Protein AF-A0A4R6BIL9-F1 (afdb_monomer_lite)

Organism: NCBI:txid198482

Sequence (150 aa):
MKINEFIELVKILDNKLTVMNESKIKVKYNGVTVMYIGPNQHQFNNDFSNFQSLGP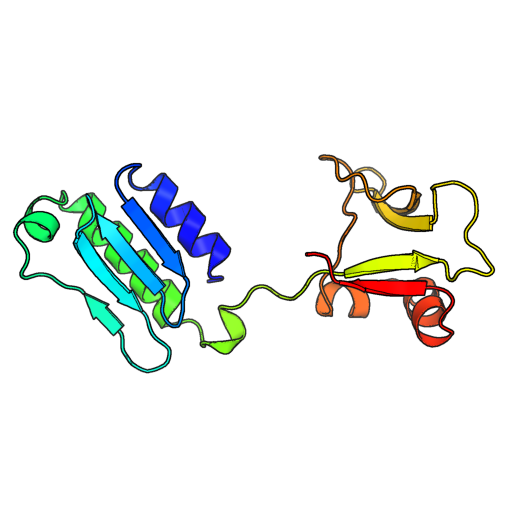ILKENLFNLGRDLAATPPLERIDEKKYSLKLCEVFGGNNKEYINLDLINNRYMFNNKSQTHSFITSFTKSEIDMMPDEIRTMISYKILIPELVR

pLDDT: mean 87.87, std 7.96, range [63.06, 96.88]

Structure (mmCIF, N/CA/C/O backbone):
data_AF-A0A4R6BIL9-F1
#
_entry.id   AF-A0A4R6BIL9-F1
#
loop_
_atom_site.group_PDB
_atom_site.id
_atom_site.type_symbol
_atom_site.label_atom_id
_atom_site.label_alt_id
_atom_site.label_comp_id
_atom_site.label_asym_id
_atom_site.label_entity_id
_atom_site.label_seq_id
_atom_site.pdbx_PDB_ins_code
_atom_site.Cartn_x
_atom_site.Cartn_y
_atom_site.Cartn_z
_atom_site.occupancy
_atom_site.B_iso_or_equiv
_atom_site.auth_seq_id
_atom_site.auth_comp_id
_atom_site.auth_asym_id
_atom_site.auth_atom_id
_atom_site.pdbx_PDB_model_num
ATOM 1 N N . MET A 1 1 ? -10.720 -3.124 0.425 1.00 91.19 1 MET A N 1
ATOM 2 C CA . MET A 1 1 ? -10.040 -2.077 1.212 1.00 91.19 1 MET A CA 1
ATOM 3 C C . MET A 1 1 ? -8.617 -2.513 1.517 1.00 91.19 1 MET A C 1
ATOM 5 O O . MET A 1 1 ? -8.413 -3.644 1.960 1.00 91.19 1 MET A O 1
ATOM 9 N N . LYS A 1 2 ? -7.637 -1.644 1.256 1.00 91.19 2 LYS A N 1
ATOM 10 C CA . LYS A 1 2 ? -6.225 -1.899 1.598 1.00 91.19 2 LYS A CA 1
ATOM 11 C C . LYS A 1 2 ? -5.950 -1.586 3.071 1.00 91.19 2 LYS A C 1
ATOM 13 O O . LYS A 1 2 ? -6.659 -0.793 3.683 1.00 91.19 2 LYS A O 1
ATOM 18 N N . ILE A 1 3 ? -4.913 -2.190 3.657 1.00 91.56 3 ILE A N 1
ATOM 19 C CA . ILE A 1 3 ? -4.550 -1.931 5.062 1.00 91.56 3 ILE A CA 1
ATOM 20 C C . ILE A 1 3 ? -4.148 -0.469 5.262 1.00 91.56 3 ILE A C 1
ATOM 22 O O . ILE A 1 3 ? -4.592 0.142 6.231 1.00 91.56 3 ILE A O 1
ATOM 26 N N . ASN A 1 4 ? -3.356 0.110 4.357 1.00 90.00 4 ASN A N 1
ATOM 27 C CA . ASN A 1 4 ? -2.956 1.512 4.478 1.00 90.00 4 ASN A CA 1
ATOM 28 C C . ASN A 1 4 ? -4.155 2.465 4.373 1.00 90.00 4 ASN A C 1
ATOM 30 O O . ASN A 1 4 ? -4.275 3.381 5.181 1.00 90.00 4 ASN A O 1
ATOM 34 N N . GLU A 1 5 ? -5.081 2.201 3.447 1.00 92.56 5 GLU A N 1
ATOM 35 C CA . GLU A 1 5 ? -6.350 2.935 3.330 1.00 92.56 5 GLU A CA 1
ATOM 36 C C . GLU A 1 5 ? -7.147 2.875 4.642 1.00 92.56 5 GLU A C 1
ATOM 38 O O . GLU A 1 5 ? -7.559 3.902 5.178 1.00 92.56 5 GLU A O 1
ATOM 43 N N . PHE A 1 6 ? -7.294 1.678 5.212 1.00 94.75 6 PHE A N 1
ATOM 44 C CA . PHE A 1 6 ? -7.962 1.483 6.493 1.00 94.75 6 PHE A CA 1
ATOM 45 C C . PHE A 1 6 ? -7.287 2.259 7.640 1.00 94.75 6 PHE A C 1
ATOM 47 O O . PHE A 1 6 ? -7.975 2.881 8.449 1.00 94.75 6 PHE A O 1
ATOM 54 N N . ILE A 1 7 ? -5.950 2.245 7.718 1.00 93.38 7 ILE A N 1
ATOM 55 C CA . ILE A 1 7 ? -5.186 2.970 8.746 1.00 93.38 7 ILE A CA 1
ATOM 56 C C . ILE A 1 7 ? -5.471 4.473 8.676 1.00 93.38 7 ILE A C 1
ATOM 58 O O . ILE A 1 7 ? -5.719 5.091 9.712 1.00 93.38 7 ILE A O 1
ATOM 62 N N . GLU A 1 8 ? -5.450 5.055 7.477 1.00 93.12 8 GLU A N 1
ATOM 63 C CA . GLU A 1 8 ? -5.708 6.484 7.291 1.00 93.12 8 GLU A CA 1
ATOM 64 C C . GLU A 1 8 ? -7.158 6.849 7.630 1.00 93.12 8 GLU A C 1
ATOM 66 O 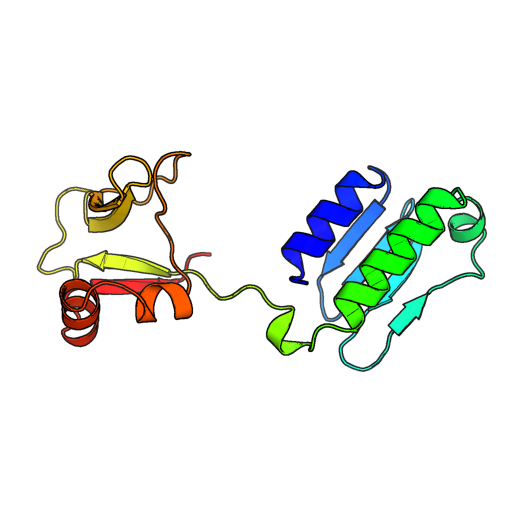O . GLU A 1 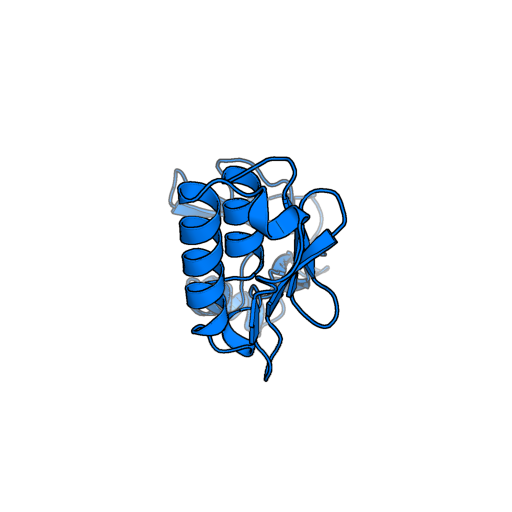8 ? -7.391 7.807 8.367 1.00 93.12 8 GLU A O 1
ATOM 71 N N . LEU A 1 9 ? -8.133 6.039 7.206 1.00 95.62 9 LEU A N 1
ATOM 72 C CA . LEU A 1 9 ? -9.541 6.257 7.551 1.00 95.62 9 LEU A CA 1
ATOM 73 C C . LEU A 1 9 ? -9.786 6.185 9.066 1.00 95.62 9 LEU A C 1
ATOM 75 O O . LEU A 1 9 ? -10.496 7.028 9.609 1.00 95.62 9 LEU A O 1
ATOM 79 N N . VAL A 1 10 ? -9.158 5.241 9.778 1.00 94.44 10 VAL A N 1
ATOM 80 C CA . VAL A 1 10 ? -9.275 5.147 11.245 1.00 94.44 10 VAL A CA 1
ATOM 81 C C . VAL A 1 10 ? -8.672 6.366 11.949 1.00 94.44 10 VAL A C 1
ATOM 83 O O . VAL A 1 10 ? -9.265 6.850 12.911 1.00 94.44 10 VAL A O 1
ATOM 86 N N . LYS A 1 11 ? -7.535 6.893 11.475 1.00 92.62 11 LYS A N 1
ATOM 87 C CA . LYS A 1 11 ? -6.929 8.117 12.035 1.00 92.62 11 LYS A CA 1
ATOM 88 C C . LYS A 1 11 ? -7.816 9.348 11.840 1.00 92.62 11 LYS A C 1
ATOM 90 O O . LYS A 1 11 ? -7.845 10.212 12.711 1.00 92.62 11 LYS A O 1
ATOM 95 N N . ILE A 1 12 ? -8.524 9.429 10.710 1.00 94.31 12 ILE A N 1
ATOM 96 C CA . ILE A 1 12 ? -9.466 10.520 10.417 1.00 94.31 12 ILE A CA 1
ATOM 97 C C . ILE A 1 12 ? -10.675 10.473 11.359 1.00 94.31 12 ILE A C 1
ATOM 99 O O . ILE A 1 12 ? -11.191 11.526 11.728 1.00 94.31 12 ILE A O 1
ATOM 103 N N . LEU A 1 13 ? -11.119 9.278 11.769 1.00 93.25 13 LEU A N 1
ATOM 104 C CA . LEU A 1 13 ? -12.258 9.142 12.679 1.00 93.25 13 LEU A CA 1
ATOM 105 C C . LEU A 1 13 ? -11.998 9.759 14.059 1.00 93.25 13 LEU A C 1
ATOM 107 O O . LEU A 1 13 ? -12.877 10.439 14.583 1.00 93.25 13 LEU A O 1
ATOM 111 N N . ASP A 1 14 ? -10.833 9.496 14.660 1.00 91.25 14 ASP A N 1
ATOM 112 C CA . ASP A 1 14 ? -10.446 10.048 15.964 1.00 91.25 14 ASP A CA 1
ATOM 113 C C . ASP A 1 14 ? -8.926 9.904 16.182 1.00 91.25 14 ASP A C 1
ATOM 115 O O . ASP A 1 14 ? -8.352 8.835 15.968 1.00 91.25 14 ASP A O 1
ATOM 119 N N . ASN A 1 15 ? -8.263 10.958 16.667 1.00 88.25 15 ASN A N 1
ATOM 120 C CA . ASN A 1 15 ? -6.811 10.965 16.885 1.00 88.25 15 ASN A CA 1
ATOM 121 C C . ASN A 1 15 ? -6.339 10.069 18.048 1.00 88.25 15 ASN A C 1
ATOM 123 O O . ASN A 1 15 ? -5.144 9.792 18.165 1.00 88.25 15 ASN A O 1
ATOM 127 N N . LYS A 1 16 ? -7.251 9.608 18.910 1.00 89.62 16 LYS A N 1
ATOM 128 C CA . LYS A 1 16 ? -6.980 8.644 19.987 1.00 89.62 16 LYS A CA 1
ATOM 129 C C . LYS A 1 16 ? -7.018 7.200 19.500 1.00 89.62 16 LYS A C 1
ATOM 131 O O . LYS A 1 16 ? -6.646 6.294 20.257 1.00 89.62 16 LYS A O 1
ATOM 136 N N . LEU A 1 17 ? -7.498 6.966 18.276 1.00 91.69 17 LEU A N 1
ATOM 137 C CA . LEU A 1 17 ? -7.449 5.656 17.649 1.00 91.69 17 LEU A CA 1
ATOM 138 C C . LEU A 1 17 ? -6.065 5.419 17.054 1.00 91.69 17 LEU A C 1
ATOM 140 O O . LEU A 1 17 ? -5.497 6.246 16.348 1.00 91.69 17 LEU A O 1
ATOM 144 N N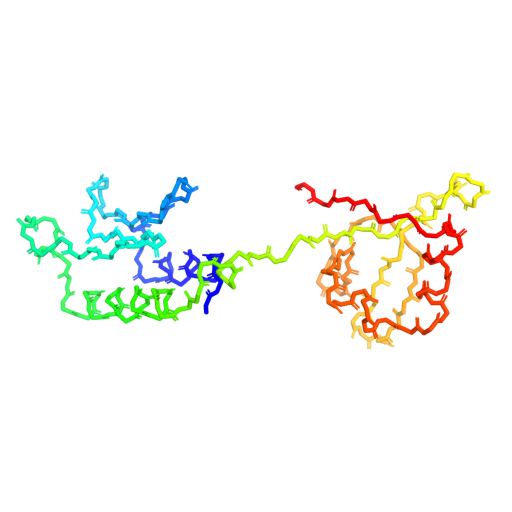 . THR A 1 18 ? -5.523 4.240 17.328 1.00 93.25 18 THR A N 1
ATOM 145 C CA . THR A 1 18 ? -4.252 3.790 16.759 1.00 93.25 18 THR A CA 1
ATOM 146 C C . THR A 1 18 ? -4.429 2.413 16.149 1.00 93.25 18 THR A C 1
ATOM 148 O O . THR A 1 18 ? -5.140 1.566 16.694 1.00 93.25 18 THR A O 1
ATOM 151 N N . VAL A 1 19 ? -3.783 2.186 15.006 1.00 93.50 19 VAL A N 1
ATOM 152 C CA . VAL A 1 19 ? -3.820 0.903 14.302 1.00 93.50 19 VAL A CA 1
ATOM 153 C C . VAL A 1 19 ? -2.454 0.244 14.395 1.00 93.50 19 VAL A C 1
ATOM 155 O O . VAL A 1 19 ? -1.439 0.856 14.073 1.00 93.50 19 VAL A O 1
ATOM 158 N N . MET A 1 20 ? -2.429 -1.013 14.830 1.00 91.44 20 MET A N 1
ATOM 159 C CA . MET A 1 20 ? -1.236 -1.854 14.801 1.00 91.44 20 MET A CA 1
ATOM 160 C C . MET A 1 20 ? -1.405 -2.923 13.729 1.00 91.44 20 MET A C 1
ATOM 162 O O . MET A 1 20 ? -2.409 -3.638 13.723 1.00 91.44 20 MET A O 1
ATOM 166 N N . ASN A 1 21 ? -0.410 -3.035 12.853 1.00 86.62 21 ASN A N 1
ATOM 167 C CA . ASN A 1 21 ? -0.355 -4.021 11.782 1.00 86.62 21 ASN A CA 1
ATOM 168 C C . ASN A 1 21 ? 0.848 -4.947 12.002 1.00 86.62 21 ASN A C 1
ATOM 170 O O . ASN A 1 21 ? 1.952 -4.665 11.546 1.00 86.62 21 ASN A O 1
ATOM 174 N N . GLU A 1 22 ? 0.634 -6.012 12.772 1.00 80.50 22 GLU A N 1
ATOM 175 C CA . GLU A 1 22 ? 1.633 -7.060 13.016 1.00 80.50 22 GLU A CA 1
ATOM 176 C C . GLU A 1 22 ? 1.199 -8.338 12.274 1.00 80.50 22 GLU A C 1
ATOM 178 O O . GLU A 1 22 ? 1.012 -8.338 11.064 1.00 80.50 22 GLU A O 1
ATOM 183 N N . SER A 1 23 ? 0.952 -9.435 12.994 1.00 78.56 23 SER A N 1
ATOM 184 C CA . SER A 1 23 ? 0.322 -10.638 12.440 1.00 78.56 23 SER A CA 1
ATOM 185 C C . SER A 1 23 ? -1.169 -10.453 12.137 1.00 78.56 23 SER A C 1
ATOM 187 O O . SER A 1 23 ? -1.759 -11.252 11.408 1.00 78.56 23 SER A O 1
ATOM 189 N N . LYS A 1 24 ? -1.801 -9.436 12.739 1.00 83.56 24 LYS A N 1
ATOM 190 C CA . LYS A 1 24 ? -3.226 -9.103 12.622 1.00 83.56 24 LYS A CA 1
ATOM 191 C C . LYS A 1 24 ? -3.418 -7.601 12.832 1.00 83.56 24 LYS A C 1
ATOM 193 O O . LYS A 1 24 ? -2.617 -6.973 13.529 1.00 83.56 24 LYS A O 1
ATOM 198 N N . ILE A 1 25 ? -4.500 -7.056 12.284 1.00 90.62 25 ILE A N 1
ATOM 199 C CA . ILE A 1 25 ? -4.868 -5.651 12.456 1.00 90.62 25 ILE A CA 1
ATOM 200 C C . ILE A 1 25 ? -5.571 -5.484 13.799 1.00 90.62 25 ILE A C 1
ATOM 202 O O . ILE A 1 25 ? -6.573 -6.147 14.078 1.00 90.62 25 ILE A O 1
ATOM 206 N N . LYS A 1 26 ? -5.043 -4.594 14.637 1.00 92.75 26 LYS A N 1
ATOM 207 C CA . LYS A 1 26 ? -5.635 -4.222 15.926 1.00 92.75 26 LYS A CA 1
ATOM 208 C C . LYS A 1 26 ? -5.924 -2.734 15.912 1.00 92.75 26 LYS A C 1
ATOM 210 O O . LYS A 1 26 ? -5.019 -1.954 15.624 1.00 92.75 26 LYS A O 1
ATOM 215 N N . VAL A 1 27 ? -7.138 -2.343 16.282 1.00 92.31 27 VAL A N 1
ATOM 216 C CA . VAL A 1 27 ? -7.445 -0.939 16.571 1.00 92.31 27 VAL A CA 1
ATOM 217 C C . VAL A 1 27 ? -7.526 -0.758 18.071 1.00 92.31 27 VAL A C 1
ATOM 219 O O . VAL A 1 27 ? -8.218 -1.511 18.761 1.00 92.31 27 VAL A O 1
ATOM 222 N N . LYS A 1 28 ? -6.801 0.239 18.570 1.00 91.44 28 LYS A N 1
ATOM 223 C CA . LYS A 1 28 ? -6.776 0.617 19.975 1.00 91.44 28 LYS A CA 1
ATOM 224 C C . LYS A 1 28 ? -7.350 2.008 20.163 1.00 91.44 28 LYS A C 1
ATOM 226 O O . LYS A 1 28 ? -7.002 2.908 19.410 1.00 91.44 28 LYS A O 1
ATOM 231 N N . TYR A 1 29 ? -8.146 2.184 21.208 1.00 88.69 29 TYR A N 1
ATOM 232 C CA . TYR A 1 29 ? -8.605 3.478 21.700 1.00 88.69 29 TYR A CA 1
ATOM 233 C C . TYR A 1 29 ? -7.998 3.709 23.086 1.00 88.69 29 TYR A C 1
ATOM 235 O O . TYR A 1 29 ? -8.161 2.867 23.973 1.00 88.69 29 TYR A O 1
ATOM 243 N N . ASN A 1 30 ? -7.242 4.799 23.265 1.00 85.44 30 ASN A N 1
ATOM 244 C CA . ASN A 1 30 ? -6.500 5.084 24.507 1.00 85.44 30 ASN A CA 1
ATOM 245 C C . ASN A 1 30 ? -5.676 3.877 25.013 1.00 85.44 30 ASN A C 1
ATOM 247 O O . ASN A 1 30 ? -5.687 3.538 26.194 1.00 85.44 30 ASN A O 1
ATOM 251 N N . GLY A 1 31 ? -5.003 3.173 24.097 1.00 84.19 31 GLY A N 1
ATOM 252 C CA . GLY A 1 31 ? -4.153 2.018 24.412 1.00 84.19 31 GLY A CA 1
ATOM 253 C C . GLY A 1 31 ? -4.876 0.674 24.579 1.00 84.19 31 GLY A C 1
ATOM 254 O O . GLY A 1 31 ? -4.210 -0.363 24.581 1.00 84.19 31 GLY A O 1
ATOM 255 N N . VAL A 1 32 ? -6.212 0.652 24.636 1.00 86.38 32 VAL A N 1
ATOM 256 C CA . VAL A 1 32 ? -7.009 -0.580 24.783 1.00 86.38 32 VAL A CA 1
ATOM 257 C C . VAL A 1 32 ? -7.548 -1.048 23.440 1.00 86.38 32 VAL A C 1
ATOM 259 O O . VAL A 1 32 ? -8.092 -0.257 22.678 1.00 86.38 32 VAL A O 1
ATOM 262 N N . THR A 1 33 ? -7.418 -2.344 23.150 1.00 88.44 33 THR A N 1
ATOM 263 C CA . THR A 1 33 ? -7.889 -2.932 21.887 1.00 88.44 33 THR A CA 1
ATOM 264 C C . THR A 1 33 ? -9.414 -2.975 21.844 1.00 88.44 33 THR A C 1
ATOM 266 O O . THR A 1 33 ? -10.041 -3.635 22.670 1.00 88.44 33 THR A O 1
ATOM 269 N N . VAL A 1 34 ? -9.989 -2.303 20.850 1.00 89.25 34 VAL A N 1
ATOM 270 C CA . VAL A 1 34 ? -11.438 -2.204 20.614 1.00 89.25 34 VAL A CA 1
ATOM 271 C C . VAL A 1 34 ? -11.898 -3.034 19.415 1.00 89.25 34 VAL A C 1
ATOM 273 O O . VAL A 1 34 ? -13.051 -3.452 19.353 1.00 89.25 34 VAL A O 1
ATOM 276 N N . MET A 1 35 ? -10.990 -3.331 18.484 1.00 90.19 35 MET A N 1
ATOM 277 C CA . MET A 1 35 ? -11.270 -4.168 17.321 1.00 90.19 35 MET A CA 1
ATOM 278 C C . MET A 1 35 ? -10.049 -4.994 16.923 1.00 90.19 35 MET A C 1
ATOM 280 O O . MET A 1 35 ? -8.901 -4.564 17.065 1.00 90.19 35 MET A O 1
ATOM 284 N N . TYR A 1 36 ? -10.331 -6.170 16.371 1.00 90.25 36 TYR A N 1
ATOM 285 C CA . TYR A 1 36 ? -9.368 -7.135 15.888 1.00 90.25 36 TYR A CA 1
ATOM 286 C C . TYR A 1 36 ? -9.798 -7.723 14.542 1.00 90.25 36 TYR A C 1
ATOM 288 O O . TYR A 1 36 ? -10.902 -8.250 14.408 1.00 90.25 36 TYR A O 1
ATOM 296 N N . ILE A 1 37 ? -8.914 -7.678 13.547 1.00 88.69 37 ILE A N 1
ATOM 297 C CA . ILE A 1 37 ? -9.149 -8.239 12.214 1.00 88.69 37 ILE A CA 1
ATOM 298 C C . ILE A 1 37 ? -7.926 -9.071 11.831 1.00 88.69 37 ILE A C 1
ATOM 300 O O . ILE A 1 37 ? -6.851 -8.556 11.528 1.00 88.69 37 ILE A O 1
ATOM 304 N N . GLY A 1 38 ? -8.094 -10.386 11.871 1.00 82.56 38 GLY A N 1
ATOM 305 C CA . GLY A 1 38 ? -7.122 -11.365 11.409 1.00 82.56 38 GLY A CA 1
ATOM 306 C C . GLY A 1 38 ? -7.505 -11.987 10.062 1.00 82.56 38 GLY A C 1
ATOM 307 O O . GLY A 1 38 ? -8.507 -11.611 9.452 1.00 82.56 38 GLY A O 1
ATOM 308 N N . PRO A 1 39 ? -6.715 -12.963 9.586 1.00 74.81 39 PRO A N 1
ATOM 309 C CA . PRO A 1 39 ? -7.044 -13.717 8.380 1.00 74.81 39 PRO A CA 1
ATOM 310 C C . PRO A 1 39 ? -8.304 -14.576 8.555 1.00 74.81 39 PRO A C 1
ATOM 312 O O . PRO A 1 39 ? -9.135 -14.610 7.659 1.00 74.81 39 PRO A O 1
ATOM 315 N N . ASN A 1 40 ? -8.461 -15.205 9.727 1.00 76.75 40 ASN A N 1
ATOM 316 C CA . ASN A 1 40 ? -9.530 -16.179 10.005 1.00 76.75 40 ASN A CA 1
ATOM 317 C C . ASN A 1 40 ? -10.392 -15.809 11.225 1.00 76.75 40 ASN A C 1
ATOM 319 O O . ASN A 1 40 ? -11.206 -16.607 11.677 1.00 76.75 40 ASN A O 1
ATOM 323 N N . GLN A 1 41 ? -10.151 -14.650 11.839 1.00 77.12 41 GLN A N 1
ATOM 324 C CA . GLN A 1 41 ? -10.819 -14.237 13.073 1.00 77.12 41 GLN A CA 1
ATOM 325 C C . GLN A 1 41 ? -11.060 -12.736 13.046 1.00 77.12 41 GLN A C 1
ATOM 327 O O . GLN A 1 41 ? -10.115 -11.963 12.890 1.00 77.12 41 GLN A O 1
ATOM 332 N N . HIS A 1 42 ? -12.308 -12.337 13.263 1.00 80.44 42 HIS A N 1
ATOM 333 C CA . HIS A 1 42 ? -12.725 -10.945 13.370 1.00 80.44 42 HIS A CA 1
ATOM 334 C C . HIS A 1 42 ? -13.457 -10.783 14.694 1.00 80.44 42 HIS A C 1
ATOM 336 O O . HIS A 1 42 ? -14.367 -11.554 14.990 1.00 80.44 42 HIS A O 1
ATOM 342 N N . GLN A 1 43 ? -13.023 -9.838 15.519 1.00 79.44 43 GLN A N 1
ATOM 343 C CA . GLN A 1 43 ? -13.619 -9.601 16.828 1.00 79.44 43 GLN A CA 1
ATOM 344 C C . GLN A 1 43 ? -13.780 -8.104 17.053 1.00 79.44 43 GLN A C 1
ATOM 346 O O . GLN A 1 43 ? -12.842 -7.327 16.876 1.00 79.44 43 GLN A O 1
ATOM 351 N N . PHE A 1 44 ? -14.974 -7.720 17.486 1.00 77.06 44 PHE A N 1
ATOM 352 C CA . PHE A 1 44 ? -15.239 -6.422 18.085 1.00 77.06 44 PHE A CA 1
ATOM 353 C C . PHE A 1 44 ? -15.383 -6.627 19.582 1.00 77.06 44 PHE A C 1
ATOM 355 O O . PHE A 1 44 ? -16.200 -7.435 20.017 1.00 77.06 44 PHE A O 1
ATOM 362 N N . ASN A 1 45 ? -14.573 -5.921 20.364 1.00 68.81 45 ASN A N 1
ATOM 363 C CA . ASN A 1 45 ? -14.681 -5.987 21.810 1.00 68.81 45 ASN A CA 1
ATOM 364 C C . ASN A 1 45 ? -15.693 -4.937 22.270 1.00 68.81 45 ASN A C 1
ATOM 366 O O . ASN A 1 45 ? -15.357 -3.761 22.381 1.00 68.81 45 ASN A O 1
ATOM 370 N N . ASN A 1 46 ? -16.931 -5.368 22.507 1.00 67.62 46 ASN A N 1
ATOM 371 C CA . ASN A 1 46 ? -18.019 -4.516 22.983 1.00 67.62 46 ASN A CA 1
ATOM 372 C C . ASN A 1 46 ? -18.122 -4.437 24.519 1.00 67.62 46 ASN A C 1
ATOM 374 O O . ASN A 1 46 ? -18.917 -3.646 25.030 1.00 67.62 46 ASN A O 1
ATOM 378 N N . ASP A 1 47 ? -17.311 -5.218 25.235 1.00 63.47 47 ASP A N 1
ATOM 379 C CA . ASP A 1 47 ? -17.428 -5.464 26.679 1.00 63.47 47 ASP A CA 1
ATOM 380 C C . ASP A 1 47 ? -16.398 -4.684 27.520 1.00 63.47 47 ASP A C 1
ATOM 382 O O . ASP A 1 47 ? -16.209 -4.913 28.710 1.00 63.47 47 ASP A O 1
ATOM 386 N N . PHE A 1 48 ? -15.698 -3.722 26.914 1.00 65.12 48 PHE A N 1
ATOM 387 C CA . PHE A 1 48 ? -14.776 -2.850 27.641 1.00 65.12 48 PHE A CA 1
ATOM 388 C C . PHE A 1 48 ? -15.392 -1.476 27.898 1.00 65.12 48 PHE A C 1
ATOM 390 O O . PHE A 1 48 ? -15.945 -0.849 26.994 1.00 65.12 48 PHE A O 1
ATOM 397 N N . SER A 1 49 ? -15.202 -0.948 29.109 1.00 70.00 49 SER A N 1
ATOM 398 C CA . SER A 1 49 ? -15.572 0.427 29.491 1.00 70.00 49 SER A CA 1
ATOM 399 C C . SER A 1 49 ? -15.059 1.482 28.496 1.00 70.00 49 SER A C 1
ATOM 401 O O . SER A 1 49 ? -15.745 2.461 28.205 1.00 70.00 49 SER A O 1
ATOM 403 N N . ASN A 1 50 ? -13.893 1.236 27.892 1.00 67.50 50 ASN A N 1
ATOM 404 C CA . ASN A 1 50 ? -13.303 2.084 26.854 1.00 67.50 50 ASN A CA 1
ATOM 405 C C . ASN A 1 50 ? -13.965 1.948 25.475 1.00 67.50 50 ASN A C 1
ATOM 407 O O . ASN A 1 50 ? -13.927 2.894 24.697 1.00 67.50 50 ASN A O 1
ATOM 411 N N . PHE A 1 51 ? -14.570 0.802 25.151 1.00 72.69 51 PHE A N 1
ATOM 412 C CA . PHE A 1 51 ? -15.427 0.703 23.970 1.00 72.69 51 PHE A CA 1
ATOM 413 C C . PHE A 1 51 ? -16.749 1.414 24.231 1.00 72.69 51 PHE A C 1
ATOM 415 O O . PHE A 1 51 ? -17.228 2.152 23.378 1.00 72.69 51 PHE A O 1
ATOM 422 N N . GLN A 1 52 ? -17.322 1.254 25.428 1.00 74.94 52 GLN A N 1
ATOM 423 C CA . GLN A 1 52 ? -18.561 1.933 25.799 1.00 74.94 52 GLN A CA 1
ATOM 424 C C . GLN A 1 52 ? -18.437 3.458 25.740 1.00 74.94 52 GLN A C 1
ATOM 426 O O . GLN A 1 52 ? -19.393 4.106 25.318 1.00 74.94 52 GLN A O 1
ATOM 431 N N . SER A 1 53 ? -17.259 4.007 26.054 1.00 75.50 53 SER A N 1
ATOM 432 C CA . SER A 1 53 ? -16.975 5.443 25.960 1.00 75.50 53 SER A CA 1
ATOM 433 C C . SER A 1 53 ? -16.805 5.980 24.535 1.00 75.50 53 SER A C 1
ATOM 435 O O . SER A 1 53 ? -16.795 7.198 24.357 1.00 75.50 53 SER A O 1
ATOM 437 N N . LEU A 1 54 ? -16.722 5.122 23.510 1.00 80.25 54 LEU A N 1
ATOM 438 C CA . LEU A 1 54 ? -16.842 5.574 22.125 1.00 80.25 54 LEU A CA 1
ATOM 439 C C . LEU A 1 54 ? -18.275 6.081 21.895 1.00 80.25 54 LEU A C 1
ATOM 441 O O . LEU A 1 54 ? -19.253 5.384 22.187 1.00 80.25 54 LEU A O 1
ATOM 445 N N . GLY A 1 55 ? -18.410 7.291 21.350 1.00 84.75 55 GLY A N 1
ATOM 446 C CA . GLY A 1 55 ? -19.713 7.812 20.935 1.00 84.75 55 GLY A CA 1
ATOM 447 C C . GLY A 1 55 ? -20.377 6.892 19.896 1.00 84.75 55 GLY A C 1
ATOM 448 O O . GLY A 1 55 ? -19.671 6.205 19.154 1.00 84.75 55 GLY A O 1
ATOM 449 N N . PRO A 1 56 ? -21.719 6.863 19.806 1.00 87.19 56 PRO A N 1
ATOM 450 C CA . PRO A 1 56 ? -22.442 5.941 18.923 1.00 87.19 56 PRO A CA 1
ATOM 451 C C . PRO A 1 56 ? -22.021 6.066 17.451 1.00 87.19 56 PRO A C 1
ATOM 453 O O . PRO A 1 56 ? -21.778 5.055 16.802 1.00 87.19 56 PRO A O 1
ATOM 456 N N . ILE A 1 57 ? -21.819 7.296 16.966 1.00 90.06 57 ILE A N 1
ATOM 457 C CA . ILE A 1 57 ? -21.353 7.572 15.597 1.00 90.06 57 ILE A CA 1
ATOM 458 C C . ILE A 1 57 ? -19.956 6.980 15.358 1.00 90.06 57 ILE A C 1
ATOM 460 O O . ILE A 1 57 ? -19.700 6.352 14.335 1.00 90.06 57 ILE A O 1
ATOM 464 N N . LEU A 1 58 ? -19.045 7.142 16.322 1.00 90.62 58 LEU A N 1
ATOM 465 C CA . LEU A 1 58 ? -17.683 6.623 16.211 1.00 90.62 58 LEU A CA 1
ATOM 466 C C . LEU A 1 58 ? -17.664 5.088 16.224 1.00 90.62 58 LEU A C 1
ATOM 468 O O . LEU A 1 58 ? -16.921 4.484 15.453 1.00 90.62 58 LEU A O 1
ATOM 472 N N . LYS A 1 59 ? -18.508 4.456 17.054 1.00 89.44 59 LYS A N 1
ATOM 473 C CA . LYS A 1 59 ? -18.685 2.994 17.076 1.00 89.44 59 LYS A CA 1
ATOM 474 C C . LYS A 1 59 ? -19.157 2.474 15.724 1.00 89.44 59 LYS A C 1
ATOM 476 O O . LYS A 1 59 ? -18.569 1.528 15.210 1.00 89.44 59 LYS A O 1
ATOM 481 N N . GLU A 1 60 ? -20.194 3.088 15.161 1.00 91.50 60 GLU A N 1
ATOM 482 C CA . GLU A 1 60 ? -20.768 2.683 13.878 1.00 91.50 60 GLU A CA 1
ATOM 483 C C . GLU A 1 60 ? -19.764 2.847 12.732 1.00 91.50 60 GLU A C 1
ATOM 485 O O . GLU A 1 60 ? -19.538 1.909 11.967 1.00 91.50 60 GLU A O 1
ATOM 490 N N . ASN A 1 61 ? -19.085 3.993 12.656 1.00 94.12 61 ASN A N 1
ATOM 491 C CA . ASN A 1 61 ? -18.076 4.236 11.629 1.00 94.12 61 ASN A CA 1
ATOM 492 C C . ASN A 1 61 ? -16.902 3.257 11.734 1.00 94.12 61 ASN A C 1
ATOM 494 O O . ASN A 1 61 ? -16.485 2.681 10.729 1.00 94.12 61 ASN A O 1
ATOM 498 N N . LEU A 1 62 ? -16.396 3.014 12.949 1.00 92.75 62 LEU A N 1
ATOM 499 C CA . LEU A 1 62 ? -15.324 2.044 13.168 1.00 92.75 62 LEU A CA 1
ATOM 500 C C . LEU A 1 62 ? -15.774 0.619 12.815 1.00 92.75 62 LEU A C 1
ATOM 502 O O . LEU A 1 62 ? -15.001 -0.139 12.227 1.00 92.75 62 LEU A O 1
ATOM 506 N N . PHE A 1 63 ? -17.021 0.266 13.142 1.00 91.31 63 PHE A N 1
ATOM 507 C CA . PHE A 1 63 ? -17.628 -1.009 12.768 1.00 91.31 63 PHE A CA 1
ATOM 508 C C . PHE A 1 63 ? -17.687 -1.200 11.256 1.00 91.31 63 PHE A C 1
ATOM 510 O O . PHE A 1 63 ? -17.235 -2.230 10.755 1.00 91.31 63 PHE A O 1
ATOM 517 N N . ASN A 1 64 ? -18.174 -0.197 10.529 1.00 94.06 64 ASN A N 1
ATOM 518 C CA . ASN A 1 64 ? -18.276 -0.245 9.075 1.00 94.06 64 ASN A CA 1
ATOM 519 C C . ASN A 1 64 ? -16.898 -0.368 8.411 1.00 94.06 64 ASN A C 1
ATOM 521 O O . ASN A 1 64 ? -16.705 -1.276 7.606 1.00 94.06 64 ASN A O 1
ATOM 525 N N . LEU A 1 65 ? -15.908 0.435 8.821 1.00 95.19 65 LEU A N 1
ATOM 526 C CA . LEU A 1 65 ? -14.534 0.293 8.320 1.00 95.19 65 LEU A CA 1
ATOM 527 C C . LEU A 1 65 ? -13.968 -1.105 8.594 1.00 95.19 65 LEU A C 1
ATOM 529 O O . LEU A 1 65 ? -13.330 -1.715 7.734 1.00 95.19 65 LEU A O 1
ATOM 533 N N . GLY A 1 66 ? -14.205 -1.624 9.800 1.00 93.06 66 GLY A N 1
ATOM 534 C CA . GLY A 1 66 ? -13.744 -2.950 10.181 1.00 93.06 66 GLY A CA 1
ATOM 535 C C . GLY A 1 66 ? -14.374 -4.061 9.348 1.00 93.06 66 GLY A C 1
ATOM 536 O O . GLY A 1 66 ? -13.681 -4.977 8.902 1.00 93.06 66 GLY A O 1
ATOM 537 N N . ARG A 1 67 ? -15.682 -3.959 9.102 1.00 92.31 67 ARG A N 1
ATOM 538 C CA . ARG A 1 67 ? -16.434 -4.861 8.228 1.00 92.31 67 ARG A CA 1
ATOM 539 C C . ARG A 1 67 ? -15.890 -4.828 6.803 1.00 92.31 67 ARG A C 1
ATOM 541 O O . ARG A 1 67 ? -15.658 -5.889 6.233 1.00 92.31 67 ARG A O 1
ATOM 548 N N . ASP A 1 68 ? -15.653 -3.645 6.248 1.00 94.19 68 ASP A N 1
ATOM 549 C CA . ASP A 1 68 ? -15.202 -3.489 4.863 1.00 94.19 68 ASP A CA 1
ATOM 550 C C . ASP A 1 68 ? -13.779 -4.055 4.664 1.00 94.19 68 ASP A C 1
ATOM 552 O O . ASP A 1 68 ? -13.497 -4.741 3.672 1.00 94.19 68 ASP A O 1
ATOM 556 N N . LEU A 1 69 ? -12.885 -3.871 5.647 1.00 92.56 69 LEU A N 1
ATOM 557 C CA . LEU A 1 69 ? -11.573 -4.526 5.648 1.00 92.56 69 LEU A CA 1
ATOM 558 C C . LEU A 1 69 ? -11.692 -6.051 5.808 1.00 92.56 69 LEU A C 1
ATOM 560 O O . LEU A 1 69 ? -11.004 -6.796 5.107 1.00 92.56 69 LEU A O 1
ATOM 564 N N . ALA A 1 70 ? -12.557 -6.533 6.706 1.00 90.81 70 ALA A N 1
ATOM 565 C CA . ALA A 1 70 ? -12.768 -7.963 6.937 1.00 90.81 70 ALA A CA 1
ATOM 566 C C . ALA A 1 70 ? -13.351 -8.679 5.707 1.00 90.81 70 ALA A C 1
ATOM 568 O O . ALA A 1 70 ? -12.916 -9.785 5.389 1.00 90.81 70 ALA A O 1
ATOM 569 N N . ALA A 1 71 ? -14.267 -8.030 4.985 1.00 90.88 71 ALA A N 1
ATOM 570 C CA . ALA A 1 71 ? -14.855 -8.537 3.748 1.00 90.88 71 ALA A CA 1
ATOM 571 C C . ALA A 1 71 ? -13.840 -8.636 2.595 1.00 90.88 71 ALA A C 1
ATOM 573 O O . ALA A 1 71 ? -14.020 -9.435 1.681 1.00 90.88 71 ALA A O 1
ATOM 574 N N . THR A 1 72 ? -12.756 -7.857 2.644 1.00 88.94 72 THR A N 1
ATOM 575 C CA . THR A 1 72 ? -11.672 -7.943 1.658 1.00 88.94 72 THR A CA 1
ATOM 576 C C . THR A 1 72 ? -10.823 -9.195 1.933 1.00 88.94 72 THR A C 1
ATOM 578 O O . THR A 1 72 ? -10.387 -9.367 3.075 1.00 88.94 72 THR A O 1
ATOM 581 N N . PRO A 1 73 ? -10.534 -10.069 0.950 1.00 87.94 73 PRO A N 1
ATOM 582 C CA . PRO A 1 73 ? -9.671 -11.236 1.146 1.00 87.94 73 PRO A CA 1
ATOM 583 C C . PRO A 1 73 ? -8.270 -10.864 1.666 1.00 87.94 73 PRO A C 1
ATOM 585 O O . PRO A 1 73 ? -7.712 -9.862 1.220 1.00 87.94 73 PRO A O 1
ATOM 588 N N . PRO A 1 74 ? -7.639 -11.655 2.560 1.00 84.50 74 PRO A N 1
ATOM 589 C CA . PRO A 1 74 ? -6.356 -11.289 3.172 1.00 84.50 74 PRO A CA 1
ATOM 590 C C . PRO A 1 74 ? -5.238 -10.911 2.189 1.00 84.50 74 PRO A C 1
ATOM 592 O O . PRO A 1 74 ? -4.490 -9.978 2.464 1.00 84.50 74 PRO A O 1
ATOM 595 N N . LEU A 1 75 ? -5.143 -11.589 1.041 1.00 80.62 75 LEU A N 1
ATOM 596 C CA . LEU A 1 75 ? -4.149 -11.284 0.003 1.00 80.62 75 LEU A CA 1
ATOM 597 C C . LEU A 1 75 ? -4.412 -9.936 -0.681 1.00 80.62 75 LEU A C 1
ATOM 599 O O . LEU A 1 75 ? -3.475 -9.217 -1.013 1.00 80.62 75 LEU A O 1
ATOM 603 N N . GLU A 1 76 ? -5.680 -9.565 -0.837 1.00 84.00 76 GLU A N 1
ATOM 604 C CA . GLU A 1 76 ? -6.085 -8.298 -1.443 1.00 84.00 76 GLU A CA 1
ATOM 605 C C . GLU A 1 76 ? -5.969 -7.119 -0.475 1.00 84.00 76 GLU A C 1
ATOM 607 O O . GLU A 1 76 ? -5.929 -5.979 -0.927 1.00 84.00 76 GLU A O 1
ATOM 612 N N . ARG A 1 77 ? -5.874 -7.360 0.840 1.00 86.12 77 ARG A N 1
ATOM 613 C CA . ARG A 1 77 ? -5.668 -6.310 1.856 1.00 86.12 77 ARG A CA 1
ATOM 614 C C . ARG A 1 77 ? -4.265 -5.699 1.797 1.00 86.12 77 ARG A C 1
ATOM 616 O O . ARG A 1 77 ? -4.083 -4.559 2.220 1.00 86.12 77 ARG A O 1
ATOM 623 N N . ILE A 1 78 ? -3.282 -6.460 1.315 1.00 83.12 78 ILE A N 1
ATOM 624 C CA . ILE A 1 78 ? -1.877 -6.050 1.260 1.00 83.12 78 ILE A CA 1
ATOM 625 C C . ILE A 1 78 ? -1.692 -5.087 0.085 1.00 83.12 78 ILE A C 1
ATOM 627 O O . ILE A 1 78 ? -2.167 -5.332 -1.030 1.00 83.12 78 ILE A O 1
ATOM 631 N N . ASP A 1 79 ? -1.020 -3.970 0.340 1.00 81.38 79 ASP A N 1
ATOM 632 C CA . ASP A 1 79 ? -0.600 -3.058 -0.715 1.00 81.38 79 ASP A CA 1
ATOM 633 C C . ASP A 1 79 ? 0.412 -3.749 -1.627 1.00 81.38 79 ASP A C 1
ATOM 635 O O . ASP A 1 79 ? 1.337 -4.425 -1.169 1.00 81.38 79 ASP A O 1
ATOM 639 N N . GLU A 1 80 ? 0.230 -3.601 -2.937 1.00 83.56 80 GLU A N 1
ATOM 640 C CA . GLU A 1 80 ? 1.198 -4.142 -3.879 1.00 83.56 80 GLU A CA 1
ATOM 641 C C . GLU A 1 80 ? 2.562 -3.496 -3.641 1.00 83.56 80 GLU A C 1
ATOM 643 O O . GLU A 1 80 ? 2.685 -2.281 -3.465 1.00 83.56 80 GLU A O 1
ATOM 648 N N . LYS A 1 81 ? 3.604 -4.331 -3.649 1.00 87.88 81 LYS A N 1
ATOM 649 C CA . LYS A 1 81 ? 4.980 -3.849 -3.582 1.00 87.88 81 LYS A CA 1
ATOM 650 C C . LYS A 1 81 ? 5.216 -2.882 -4.734 1.00 87.88 81 LYS A C 1
ATOM 652 O O . LYS A 1 81 ? 4.907 -3.202 -5.883 1.00 87.88 81 LYS A O 1
ATOM 657 N N . LYS A 1 82 ? 5.792 -1.729 -4.409 1.00 91.62 82 LYS A N 1
ATOM 658 C CA . LYS A 1 82 ? 6.196 -0.736 -5.397 1.00 91.62 82 LYS A CA 1
ATOM 659 C C . LYS A 1 82 ? 7.670 -0.880 -5.738 1.00 91.62 82 LYS A C 1
ATOM 661 O O . LYS A 1 82 ? 8.496 -1.209 -4.885 1.00 91.62 82 LYS A O 1
ATOM 666 N N . TYR A 1 83 ? 7.987 -0.602 -6.990 1.00 94.62 83 TYR A N 1
ATOM 667 C CA . TYR A 1 83 ? 9.319 -0.697 -7.556 1.00 94.62 83 TYR A CA 1
ATOM 668 C C . TYR A 1 83 ? 9.680 0.613 -8.247 1.00 94.62 83 TYR A C 1
ATOM 670 O O . TYR A 1 83 ? 8.871 1.173 -8.986 1.00 94.62 83 TYR A O 1
ATOM 678 N N . SER A 1 84 ? 10.905 1.085 -8.046 1.00 94.94 84 SER A N 1
ATOM 679 C CA . SER A 1 84 ? 11.508 2.090 -8.920 1.00 94.94 84 SER A CA 1
ATOM 680 C C . SER A 1 84 ? 12.195 1.377 -10.082 1.00 94.94 84 SER A C 1
ATOM 682 O O . SER A 1 84 ? 12.884 0.383 -9.874 1.00 94.94 84 SER A O 1
ATOM 684 N N . LEU A 1 85 ? 12.024 1.867 -11.307 1.00 95.06 85 LEU A N 1
ATOM 685 C CA . LEU A 1 85 ? 12.629 1.260 -12.495 1.00 95.06 85 LEU A CA 1
ATOM 686 C C . LEU A 1 85 ? 13.926 1.989 -12.840 1.00 95.06 85 LEU A C 1
ATOM 688 O O . LEU A 1 85 ? 13.872 3.114 -13.335 1.00 95.06 85 LEU A O 1
ATOM 692 N N . LYS A 1 86 ? 15.075 1.368 -12.560 1.00 94.25 86 LYS A N 1
ATOM 693 C CA . LYS A 1 86 ? 16.406 1.957 -12.756 1.00 94.25 86 LYS A CA 1
ATOM 694 C C . LYS A 1 86 ? 17.048 1.503 -14.062 1.00 94.25 86 LYS A C 1
ATOM 696 O O . LYS A 1 86 ? 17.009 0.319 -14.366 1.00 94.25 86 LYS A O 1
ATOM 701 N N . LEU A 1 87 ? 17.718 2.385 -14.788 1.00 93.56 87 LEU A N 1
ATOM 702 C CA . LEU A 1 87 ? 18.651 2.009 -15.846 1.00 93.56 87 LEU A CA 1
ATOM 703 C C . LEU A 1 87 ? 19.746 1.088 -15.296 1.00 93.56 87 LEU A C 1
ATOM 705 O O . LEU A 1 87 ? 20.288 1.318 -14.213 1.00 93.56 87 LEU A O 1
ATOM 709 N N . CYS A 1 88 ? 20.086 0.042 -16.044 1.00 89.31 88 CYS A N 1
ATOM 710 C CA . CYS A 1 88 ? 21.204 -0.815 -15.681 1.00 89.31 88 CYS A CA 1
ATOM 711 C C . CYS A 1 88 ? 22.525 -0.033 -15.698 1.00 89.31 88 CYS A C 1
ATOM 713 O O . CYS A 1 88 ? 22.639 1.021 -16.326 1.00 89.31 88 CYS A O 1
ATOM 715 N N . GLU A 1 89 ? 23.536 -0.559 -15.006 1.00 82.50 89 GLU A N 1
ATOM 716 C CA . GLU A 1 89 ? 24.806 0.140 -14.753 1.00 82.50 89 GLU A CA 1
ATOM 717 C C . GLU A 1 89 ? 25.536 0.583 -16.029 1.00 82.50 89 GLU A C 1
ATOM 719 O O . GLU A 1 89 ? 26.286 1.550 -15.998 1.00 82.50 89 GLU A O 1
ATOM 724 N N . VAL A 1 90 ? 25.268 -0.071 -17.164 1.00 78.81 90 VAL A N 1
ATOM 725 C CA . VAL A 1 90 ? 25.840 0.278 -18.474 1.00 78.81 90 VAL A CA 1
ATOM 726 C C . VAL A 1 90 ? 25.290 1.606 -19.017 1.00 78.81 90 VAL A C 1
ATOM 728 O O . VAL A 1 90 ? 25.980 2.294 -19.763 1.00 78.81 90 VAL A O 1
ATOM 731 N N . PHE A 1 91 ? 24.062 1.979 -18.643 1.00 75.62 91 PHE A N 1
ATOM 732 C CA . PHE A 1 91 ? 23.389 3.208 -19.084 1.00 75.62 91 PHE A CA 1
ATOM 733 C C . PHE A 1 91 ? 23.224 4.249 -17.960 1.00 75.62 91 PHE A C 1
ATOM 735 O O . PHE A 1 91 ? 22.751 5.358 -18.219 1.00 75.62 91 PHE A O 1
ATOM 742 N N . GLY A 1 92 ? 23.587 3.904 -16.718 1.00 66.56 92 GLY A N 1
ATOM 743 C CA . GLY A 1 92 ? 23.590 4.814 -15.570 1.00 66.56 92 GLY A CA 1
ATOM 744 C C . GLY A 1 92 ? 24.773 5.786 -15.615 1.00 66.56 92 GLY A C 1
ATOM 745 O O . GLY A 1 92 ? 25.827 5.461 -16.152 1.00 66.56 92 GLY A O 1
ATOM 746 N N . GLY A 1 93 ? 24.626 6.994 -15.067 1.00 63.06 93 GLY A N 1
ATOM 747 C CA . GLY A 1 93 ? 25.763 7.920 -15.028 1.00 63.06 93 GLY A CA 1
ATOM 748 C C . GLY A 1 93 ? 25.502 9.343 -14.546 1.00 63.06 93 GLY A C 1
ATOM 749 O O . GLY A 1 93 ? 26.458 10.017 -14.194 1.00 63.06 93 GLY A O 1
ATOM 750 N N . ASN A 1 94 ? 24.254 9.829 -14.497 1.00 69.31 94 ASN A N 1
ATOM 751 C CA . ASN A 1 94 ? 23.993 11.264 -14.265 1.00 69.31 94 ASN A CA 1
ATOM 752 C C . ASN A 1 94 ? 22.791 11.572 -13.350 1.00 69.31 94 ASN A C 1
ATOM 754 O O . ASN A 1 94 ? 22.043 12.514 -13.614 1.00 69.31 94 ASN A O 1
ATOM 758 N N . ASN A 1 95 ? 22.559 10.785 -12.290 1.00 73.69 95 ASN A N 1
ATOM 759 C CA . ASN A 1 95 ? 21.434 10.959 -11.344 1.00 73.69 95 ASN A CA 1
ATOM 760 C C . ASN A 1 95 ? 20.027 10.966 -11.989 1.00 73.69 95 ASN A C 1
ATOM 762 O O . ASN A 1 95 ? 19.040 11.239 -11.311 1.00 73.69 95 ASN A O 1
ATOM 766 N N . LYS A 1 96 ? 19.918 10.644 -13.283 1.00 82.75 96 LYS A N 1
ATOM 767 C CA . LYS A 1 96 ? 18.677 10.542 -14.061 1.00 82.75 96 LYS A CA 1
ATOM 768 C C . LYS A 1 96 ? 18.478 9.114 -14.540 1.00 82.75 96 LYS A C 1
ATOM 770 O O . LYS A 1 96 ? 18.394 8.845 -15.730 1.00 82.75 96 LYS A O 1
ATOM 775 N N . GLU A 1 97 ? 18.513 8.189 -13.598 1.00 91.12 97 GLU A N 1
ATOM 776 C CA . GLU A 1 97 ? 18.564 6.760 -13.898 1.00 91.12 97 GLU A CA 1
ATOM 777 C C . GLU A 1 97 ? 17.205 6.091 -13.744 1.00 91.12 97 GLU A C 1
ATOM 779 O O . GLU A 1 97 ? 17.077 4.924 -14.073 1.00 91.12 97 GLU A O 1
ATOM 784 N N . TYR A 1 98 ? 16.188 6.799 -13.254 1.00 93.44 98 TYR A N 1
ATOM 785 C CA . TYR A 1 98 ? 14.900 6.207 -12.919 1.00 93.44 98 TYR A CA 1
ATOM 786 C C . TYR A 1 98 ? 13.818 6.675 -13.869 1.00 93.44 98 TYR A C 1
ATOM 788 O O . TYR A 1 98 ? 13.724 7.866 -14.164 1.00 93.44 98 TYR A O 1
ATOM 796 N N . ILE A 1 99 ? 12.983 5.743 -14.320 1.00 94.31 99 ILE A N 1
ATOM 797 C CA . ILE A 1 99 ? 11.739 6.110 -14.987 1.00 94.31 99 ILE A CA 1
ATOM 798 C C . ILE A 1 99 ? 10.780 6.689 -13.959 1.00 94.31 99 ILE A C 1
ATOM 800 O O . ILE A 1 99 ? 10.437 6.031 -12.978 1.00 94.31 99 ILE A O 1
ATOM 804 N N . ASN A 1 100 ? 10.296 7.889 -14.260 1.00 94.62 100 ASN A N 1
ATOM 805 C CA . ASN A 1 100 ? 9.212 8.556 -13.563 1.00 94.62 100 ASN A CA 1
ATOM 806 C C . ASN A 1 100 ? 8.085 8.859 -14.558 1.00 94.62 100 ASN A C 1
ATOM 808 O O . ASN A 1 100 ? 8.351 9.146 -15.727 1.00 94.62 100 ASN A O 1
ATOM 812 N N . LEU A 1 101 ? 6.837 8.838 -14.093 1.00 94.25 101 LEU A N 1
ATOM 813 C CA . LEU A 1 101 ? 5.676 9.311 -14.846 1.00 94.25 101 LEU A CA 1
ATOM 814 C C . LEU A 1 101 ? 5.378 10.759 -14.446 1.00 94.25 101 LEU A C 1
ATOM 816 O O . LEU A 1 101 ? 5.075 11.037 -13.286 1.00 94.25 101 LEU A O 1
ATOM 820 N N . ASP A 1 102 ? 5.476 11.666 -15.412 1.00 92.75 102 ASP A N 1
ATOM 821 C CA . ASP A 1 102 ? 5.015 13.050 -15.317 1.00 92.75 102 ASP A CA 1
ATOM 822 C C . ASP A 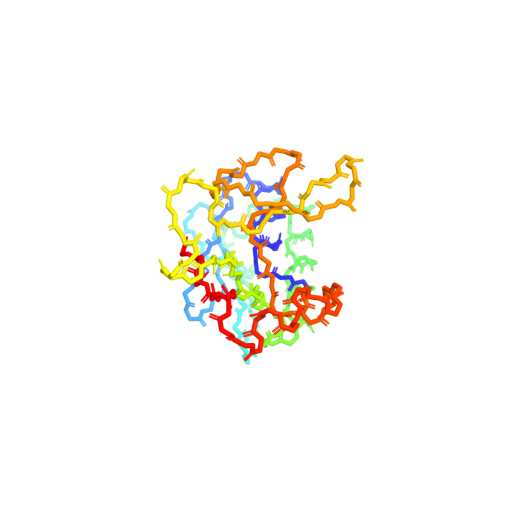1 102 ? 3.491 13.075 -15.427 1.00 92.75 102 ASP A C 1
ATOM 824 O O . ASP A 1 102 ? 2.943 12.773 -16.487 1.00 92.75 102 ASP A O 1
ATOM 828 N N . LEU A 1 103 ? 2.811 13.430 -14.338 1.00 90.31 103 LEU A N 1
ATOM 829 C CA . LEU A 1 103 ? 1.350 13.444 -14.279 1.00 90.31 103 LEU A CA 1
ATOM 830 C C . LEU A 1 103 ? 0.728 14.596 -15.072 1.00 90.31 103 LEU A C 1
ATOM 832 O O . LEU A 1 103 ? -0.409 14.479 -15.517 1.00 90.31 103 LEU A O 1
ATOM 836 N N . ILE A 1 104 ? 1.457 15.699 -15.262 1.00 91.25 104 ILE A N 1
ATOM 837 C CA . ILE A 1 104 ? 0.946 16.876 -15.978 1.00 91.25 104 ILE A CA 1
ATOM 838 C C . ILE A 1 104 ? 0.929 16.592 -17.477 1.00 91.25 104 ILE A C 1
ATOM 840 O O . ILE A 1 104 ? -0.046 16.885 -18.164 1.00 91.25 104 ILE A O 1
ATOM 844 N N . ASN A 1 105 ? 2.017 16.010 -17.979 1.00 92.38 105 ASN A N 1
ATOM 845 C CA . ASN A 1 105 ? 2.190 15.740 -19.406 1.00 92.38 105 ASN A CA 1
ATOM 846 C C . ASN A 1 105 ? 1.864 14.290 -19.796 1.00 92.38 105 ASN A C 1
ATOM 848 O O . ASN A 1 105 ? 2.010 13.935 -20.963 1.00 92.38 105 ASN A O 1
ATOM 852 N N . ASN A 1 106 ? 1.473 13.456 -18.827 1.00 92.38 106 ASN A N 1
ATOM 853 C CA . ASN A 1 106 ? 1.211 12.023 -18.968 1.00 92.38 106 ASN A CA 1
ATOM 854 C C . ASN A 1 106 ? 2.298 11.282 -19.770 1.00 92.38 106 ASN A C 1
ATOM 856 O O . ASN A 1 106 ? 2.016 10.585 -20.746 1.00 92.38 106 ASN A O 1
ATOM 860 N N . ARG A 1 107 ? 3.566 11.481 -19.395 1.00 93.62 107 ARG A N 1
ATOM 861 C CA . ARG A 1 107 ? 4.715 10.915 -20.120 1.00 93.62 107 ARG A CA 1
ATOM 862 C C . ARG A 1 107 ? 5.756 10.328 -19.184 1.00 93.62 107 ARG A C 1
ATOM 864 O O . ARG A 1 107 ? 6.019 10.868 -18.110 1.00 93.62 107 ARG A O 1
ATOM 871 N N . TYR A 1 108 ? 6.399 9.260 -19.636 1.00 93.69 108 TYR A N 1
ATOM 872 C CA . TYR A 1 108 ? 7.523 8.664 -18.930 1.00 93.69 108 TYR A CA 1
ATOM 873 C C . TYR A 1 108 ? 8.819 9.392 -19.271 1.00 93.69 108 TYR A C 1
ATOM 875 O O . TYR A 1 108 ? 9.077 9.724 -20.428 1.00 93.69 108 TYR A O 1
ATOM 883 N N . MET A 1 109 ? 9.646 9.640 -18.261 1.00 92.25 109 MET A N 1
ATOM 884 C CA . MET A 1 109 ? 10.941 10.283 -18.439 1.00 92.25 109 MET A CA 1
ATOM 885 C C . MET A 1 109 ? 11.968 9.791 -17.427 1.00 92.25 109 MET A C 1
ATOM 887 O O . MET A 1 109 ? 11.622 9.383 -16.320 1.00 92.25 109 MET A O 1
ATOM 891 N N . PHE A 1 110 ? 13.241 9.890 -17.800 1.00 91.50 110 PHE A N 1
ATOM 892 C CA . PHE A 1 110 ? 14.353 9.558 -16.922 1.00 91.50 110 PHE A CA 1
ATOM 893 C C . PHE A 1 110 ? 14.707 10.718 -15.993 1.00 91.50 110 PHE A C 1
ATOM 895 O O . PHE A 1 110 ? 14.994 11.831 -16.446 1.00 91.50 110 PHE A O 1
ATOM 902 N N . ASN A 1 111 ? 14.701 10.461 -14.687 1.00 89.81 111 ASN A N 1
ATOM 903 C CA . ASN A 1 111 ? 15.075 11.424 -13.661 1.00 89.81 111 ASN A CA 1
ATOM 904 C C . ASN A 1 111 ? 15.569 10.723 -12.376 1.00 89.81 111 ASN A C 1
ATOM 906 O O . ASN A 1 111 ? 15.834 9.522 -12.366 1.00 89.81 111 ASN A O 1
ATOM 910 N N . ASN A 1 112 ? 15.783 11.486 -11.306 1.00 87.19 112 ASN A N 1
ATOM 911 C CA . ASN A 1 112 ? 16.106 10.956 -9.984 1.00 87.19 112 ASN A CA 1
ATOM 912 C C . ASN A 1 112 ? 14.872 10.307 -9.317 1.00 87.19 112 ASN A C 1
ATOM 914 O O . ASN A 1 112 ? 13.747 10.420 -9.802 1.00 87.19 112 ASN A O 1
ATOM 918 N N . LYS A 1 113 ? 15.069 9.651 -8.165 1.00 83.62 113 LYS A N 1
ATOM 919 C CA . LYS A 1 113 ? 13.976 9.039 -7.380 1.00 83.62 113 LYS A CA 1
ATOM 920 C C . LYS A 1 113 ? 13.085 10.046 -6.637 1.00 83.62 113 LYS A C 1
ATOM 922 O O . LYS A 1 113 ? 12.196 9.622 -5.898 1.00 83.62 113 LYS A O 1
ATOM 927 N N . SER A 1 114 ? 13.335 11.352 -6.740 1.00 80.69 114 SER A N 1
ATOM 928 C CA . SER A 1 114 ? 12.676 12.338 -5.884 1.00 80.69 114 SER A CA 1
ATOM 929 C C . SER A 1 114 ? 11.198 12.456 -6.239 1.00 80.69 114 SER A C 1
ATOM 931 O O . SER A 1 114 ? 10.827 13.028 -7.263 1.00 80.69 114 SER A O 1
ATOM 933 N N . GLN A 1 115 ? 10.349 11.906 -5.372 1.00 75.25 115 GLN A N 1
ATOM 934 C CA . GLN A 1 115 ? 8.908 12.011 -5.513 1.00 75.25 115 GLN A CA 1
ATOM 935 C C . GLN A 1 115 ? 8.464 13.451 -5.256 1.00 75.25 115 GLN A C 1
ATOM 937 O O . GLN A 1 115 ? 8.870 14.087 -4.284 1.00 75.25 115 GLN A O 1
ATOM 942 N N . THR A 1 116 ? 7.610 13.960 -6.135 1.00 80.62 116 THR A N 1
ATOM 943 C CA . THR A 1 116 ? 6.932 15.248 -5.960 1.00 80.62 116 THR A CA 1
ATOM 944 C C . THR A 1 116 ? 5.464 15.069 -6.334 1.00 80.62 116 THR A C 1
ATOM 946 O O . THR A 1 116 ? 5.104 14.057 -6.931 1.00 80.62 116 THR A O 1
ATOM 949 N N . HIS A 1 117 ? 4.619 16.058 -6.044 1.00 80.56 117 HIS A N 1
ATOM 950 C CA . HIS A 1 117 ? 3.196 16.018 -6.402 1.00 80.56 117 HIS A CA 1
ATOM 951 C C . HIS A 1 117 ? 2.939 15.812 -7.906 1.00 80.56 117 HIS A C 1
ATOM 953 O O . HIS A 1 117 ? 1.882 15.313 -8.274 1.00 80.56 117 HIS A O 1
ATOM 959 N N . SER A 1 118 ? 3.901 16.156 -8.767 1.00 87.69 118 SER A N 1
ATOM 960 C CA . SER A 1 118 ? 3.764 16.051 -10.224 1.00 87.69 118 SER A CA 1
ATOM 961 C C . SER A 1 118 ? 4.369 14.776 -10.819 1.00 87.69 118 SER A C 1
ATOM 963 O O . SER A 1 118 ? 4.237 14.562 -12.023 1.00 87.69 118 SER A O 1
ATOM 965 N N . PHE A 1 119 ? 5.041 13.938 -10.018 1.00 89.19 119 PHE A N 1
ATOM 966 C CA . PHE A 1 119 ? 5.767 12.766 -10.517 1.00 89.19 119 PHE A CA 1
ATOM 967 C C . PHE A 1 119 ? 5.472 11.500 -9.710 1.00 89.19 119 PHE A C 1
ATOM 969 O O . PHE A 1 119 ? 5.647 11.476 -8.490 1.00 89.19 119 PHE A O 1
ATOM 976 N N . ILE A 1 120 ? 5.138 10.413 -10.410 1.00 90.69 120 ILE A N 1
ATOM 977 C CA . ILE A 1 120 ? 5.149 9.056 -9.849 1.00 90.69 120 ILE A CA 1
ATOM 978 C C . ILE A 1 120 ? 6.518 8.431 -10.126 1.00 90.69 120 ILE A C 1
ATOM 980 O O . ILE A 1 120 ? 6.935 8.327 -11.277 1.00 90.69 120 ILE A O 1
ATOM 984 N N . THR A 1 121 ? 7.217 8.022 -9.068 1.00 93.19 121 THR A N 1
ATOM 985 C CA . THR A 1 121 ? 8.597 7.487 -9.123 1.00 93.19 121 THR A CA 1
ATOM 986 C C . THR A 1 121 ? 8.690 6.010 -8.728 1.00 93.19 121 THR A C 1
ATOM 988 O O . THR A 1 121 ? 9.772 5.416 -8.683 1.00 93.19 121 THR A O 1
ATOM 991 N N . SER A 1 122 ? 7.550 5.410 -8.389 1.00 93.81 122 SER A N 1
ATOM 992 C CA . SER A 1 122 ? 7.451 4.017 -7.985 1.00 93.81 122 SER A CA 1
ATOM 993 C C . SER A 1 122 ? 6.125 3.424 -8.432 1.00 93.81 122 SER A C 1
ATOM 995 O O . SER A 1 122 ? 5.087 4.079 -8.339 1.00 93.81 122 SER A O 1
ATOM 997 N N . PHE A 1 123 ? 6.186 2.187 -8.913 1.00 93.69 123 PHE A N 1
ATOM 998 C CA . PHE A 1 123 ? 5.085 1.529 -9.602 1.00 93.69 123 PHE A CA 1
ATOM 999 C C . PHE A 1 123 ? 4.844 0.141 -9.023 1.00 93.69 123 PHE A C 1
ATOM 1001 O O . PHE A 1 123 ? 5.793 -0.569 -8.685 1.00 93.69 123 PHE A O 1
ATOM 1008 N N . THR A 1 124 ? 3.589 -0.261 -8.902 1.00 92.38 124 THR A N 1
ATOM 1009 C CA . THR A 1 124 ? 3.213 -1.632 -8.571 1.00 92.38 124 THR A CA 1
ATOM 1010 C C . THR A 1 124 ? 3.502 -2.572 -9.741 1.00 92.38 124 THR A C 1
ATOM 1012 O O . THR A 1 124 ? 3.796 -2.149 -10.862 1.00 92.38 124 THR A O 1
ATOM 1015 N N . LYS A 1 125 ? 3.412 -3.885 -9.503 1.00 91.25 125 LYS A N 1
ATOM 1016 C CA . LYS A 1 125 ? 3.571 -4.867 -10.580 1.00 91.25 125 LYS A CA 1
ATOM 1017 C C . LYS A 1 125 ? 2.472 -4.714 -11.636 1.00 91.25 125 LYS A C 1
ATOM 1019 O O . LYS A 1 125 ? 2.786 -4.716 -12.821 1.00 91.25 125 LYS A O 1
ATOM 1024 N N . SER A 1 126 ? 1.229 -4.513 -11.202 1.00 89.75 126 SER A N 1
ATOM 1025 C CA . SER A 1 126 ? 0.097 -4.254 -12.098 1.00 89.75 126 SER A CA 1
ATOM 1026 C C . SER A 1 126 ? 0.296 -2.993 -12.947 1.00 89.75 126 SER A C 1
ATOM 1028 O O . SER A 1 126 ? 0.071 -3.036 -14.154 1.00 89.75 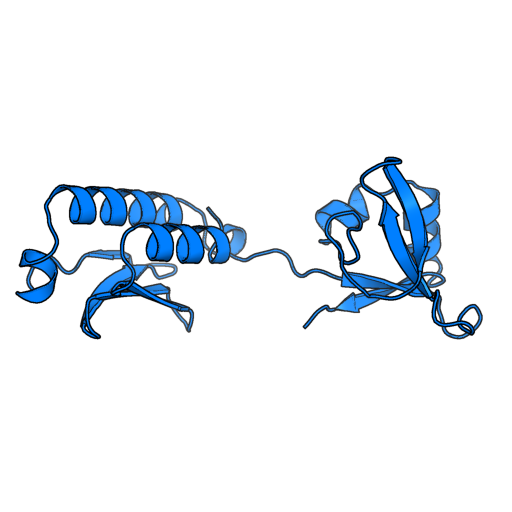126 SER A O 1
ATOM 1030 N N . GLU A 1 127 ? 0.798 -1.902 -12.361 1.00 93.62 127 GLU A N 1
ATOM 1031 C CA . GLU A 1 127 ? 1.120 -0.671 -13.097 1.00 93.62 127 GLU A CA 1
ATOM 1032 C C . GLU A 1 127 ? 2.227 -0.902 -14.134 1.00 93.62 127 GLU A C 1
ATOM 1034 O O . GLU A 1 127 ? 2.103 -0.450 -15.270 1.00 93.62 127 GLU A O 1
ATOM 1039 N N . ILE A 1 128 ? 3.282 -1.646 -13.779 1.00 94.88 128 ILE A N 1
ATOM 1040 C CA . ILE A 1 128 ? 4.364 -2.017 -14.707 1.00 94.88 128 ILE A CA 1
ATOM 1041 C C . ILE A 1 128 ? 3.832 -2.862 -15.869 1.00 94.88 128 ILE A C 1
ATOM 1043 O O . ILE A 1 128 ? 4.204 -2.636 -17.020 1.00 94.88 128 ILE A O 1
ATOM 1047 N N . ASP A 1 129 ? 2.950 -3.818 -15.587 1.00 93.31 129 ASP A N 1
ATOM 1048 C CA . ASP A 1 129 ? 2.371 -4.690 -16.610 1.00 93.31 129 ASP A CA 1
ATOM 1049 C C . ASP A 1 129 ? 1.468 -3.912 -17.584 1.00 93.31 129 ASP A C 1
ATOM 1051 O O . ASP A 1 129 ? 1.298 -4.329 -18.729 1.00 93.31 129 ASP A O 1
ATOM 1055 N N . MET A 1 130 ? 0.967 -2.738 -17.186 1.00 94.00 130 MET A N 1
ATOM 1056 C CA . MET A 1 130 ? 0.184 -1.823 -18.026 1.00 94.00 130 MET A CA 1
ATOM 1057 C C . MET A 1 130 ? 1.017 -0.735 -18.727 1.00 94.00 130 MET A C 1
ATOM 1059 O O . MET A 1 130 ? 0.462 0.024 -19.521 1.00 94.00 130 MET A O 1
ATOM 1063 N N . MET A 1 131 ? 2.328 -0.644 -18.476 1.00 95.25 131 MET A N 1
ATOM 1064 C CA . MET A 1 131 ? 3.190 0.353 -19.128 1.00 95.25 131 MET A CA 1
ATOM 1065 C C . MET A 1 131 ? 3.275 0.151 -20.651 1.00 95.25 131 MET A C 1
ATOM 1067 O O . MET A 1 131 ? 3.056 -0.962 -21.130 1.00 95.25 131 MET A O 1
ATOM 1071 N N . PRO A 1 132 ? 3.648 1.191 -21.422 1.00 96.31 132 PRO A N 1
ATOM 1072 C CA . PRO A 1 132 ? 3.929 1.058 -22.850 1.00 96.31 132 PRO A CA 1
ATOM 1073 C C . PRO A 1 132 ? 4.891 -0.095 -23.170 1.00 96.31 132 PRO A C 1
ATOM 1075 O O . PRO A 1 132 ? 5.801 -0.402 -22.389 1.00 96.31 132 PRO A O 1
ATOM 1078 N N . ASP A 1 133 ? 4.699 -0.715 -24.336 1.00 96.88 133 ASP A N 1
ATOM 1079 C CA . ASP A 1 133 ? 5.468 -1.882 -24.778 1.00 96.88 133 ASP A CA 1
ATOM 1080 C C . ASP A 1 133 ? 6.973 -1.627 -24.792 1.00 96.88 133 ASP A C 1
ATOM 1082 O O . ASP A 1 133 ? 7.750 -2.514 -24.440 1.00 96.88 133 ASP A O 1
ATOM 1086 N N . GLU A 1 134 ? 7.396 -0.412 -25.130 1.00 95.19 134 GLU A N 1
ATOM 1087 C CA . GLU A 1 134 ? 8.800 -0.017 -25.149 1.00 95.19 134 GLU A CA 1
ATOM 1088 C C . GLU A 1 134 ? 9.426 -0.149 -23.756 1.00 95.19 134 GLU A C 1
ATOM 1090 O O . GLU A 1 134 ? 10.505 -0.723 -23.607 1.00 95.19 134 GLU A O 1
ATOM 1095 N N . ILE A 1 135 ? 8.724 0.306 -22.713 1.00 95.44 135 ILE A N 1
ATOM 1096 C CA . ILE A 1 135 ? 9.205 0.229 -21.328 1.00 95.44 135 ILE A CA 1
ATOM 1097 C C . ILE A 1 135 ? 9.216 -1.222 -20.850 1.00 95.44 135 ILE A C 1
ATOM 1099 O O . ILE A 1 135 ? 10.210 -1.674 -20.275 1.00 95.44 135 ILE A O 1
ATOM 1103 N N . ARG A 1 136 ? 8.149 -1.982 -21.126 1.00 96.31 136 ARG A N 1
ATOM 1104 C CA . ARG A 1 136 ? 8.096 -3.413 -20.783 1.00 96.31 136 ARG A CA 1
ATOM 1105 C C . ARG A 1 136 ? 9.228 -4.188 -21.454 1.00 96.31 136 ARG A C 1
ATOM 1107 O O . ARG A 1 136 ? 9.898 -4.985 -20.802 1.00 96.31 136 ARG A O 1
ATOM 1114 N N . THR A 1 137 ? 9.506 -3.881 -22.716 1.00 96.25 137 THR A N 1
ATOM 1115 C CA . THR A 1 137 ? 10.611 -4.457 -23.487 1.00 96.25 137 THR A CA 1
ATOM 1116 C C . THR A 1 137 ? 11.965 -4.121 -22.859 1.00 96.25 137 THR A C 1
ATOM 1118 O O . THR A 1 137 ? 12.796 -5.012 -22.674 1.00 96.25 137 THR A O 1
ATOM 1121 N N . MET A 1 138 ? 12.187 -2.868 -22.445 1.00 95.25 138 MET A N 1
ATOM 1122 C CA . MET A 1 138 ? 13.407 -2.474 -21.727 1.00 95.25 138 MET A CA 1
ATOM 1123 C C . MET A 1 138 ? 13.586 -3.245 -20.409 1.00 95.25 138 MET A C 1
ATOM 1125 O O . MET A 1 138 ? 14.714 -3.604 -20.063 1.00 95.25 138 MET A O 1
ATOM 1129 N N . ILE A 1 139 ? 12.501 -3.542 -19.688 1.00 95.88 139 ILE A N 1
ATOM 1130 C CA . ILE A 1 139 ? 12.547 -4.385 -18.482 1.00 95.88 139 ILE A CA 1
ATOM 1131 C C . ILE A 1 139 ? 12.932 -5.826 -18.847 1.00 95.88 139 ILE A C 1
ATOM 1133 O O . ILE A 1 139 ? 13.837 -6.394 -18.235 1.00 95.88 139 ILE A O 1
ATOM 1137 N N . SER A 1 140 ? 12.300 -6.414 -19.869 1.00 95.62 140 SER A N 1
ATOM 1138 C CA . SER A 1 140 ? 12.590 -7.783 -20.323 1.00 95.62 140 SER A CA 1
ATOM 1139 C C . SER A 1 140 ? 14.048 -7.969 -20.756 1.00 95.62 140 SER A C 1
ATOM 1141 O O . SER A 1 140 ? 14.654 -8.993 -20.438 1.00 95.62 140 SER A O 1
ATOM 1143 N N . TYR A 1 141 ? 14.640 -6.965 -21.408 1.00 95.69 141 TYR A N 1
ATOM 1144 C CA . TYR A 1 141 ? 16.055 -6.965 -21.798 1.00 95.69 141 TYR A CA 1
ATOM 1145 C C . TYR A 1 141 ? 17.017 -6.530 -20.685 1.00 95.69 141 TYR A C 1
ATOM 1147 O O . TYR A 1 141 ? 18.211 -6.379 -20.937 1.00 95.69 141 TYR A O 1
ATOM 1155 N N . LYS A 1 142 ? 16.533 -6.346 -19.448 1.00 93.81 142 LYS A N 1
ATOM 1156 C CA . LYS A 1 142 ? 17.332 -5.905 -18.290 1.00 93.81 142 LYS A CA 1
ATOM 1157 C C . LYS A 1 142 ? 18.044 -4.563 -18.507 1.00 93.81 142 LYS A C 1
ATOM 1159 O O . LYS A 1 142 ? 19.063 -4.290 -17.878 1.00 93.81 142 LYS A O 1
ATOM 1164 N N . ILE A 1 143 ? 17.494 -3.720 -19.378 1.00 94.25 143 ILE A N 1
ATOM 1165 C CA . ILE A 1 143 ? 17.895 -2.318 -19.523 1.00 94.25 143 ILE A CA 1
ATOM 1166 C C . ILE A 1 143 ? 17.307 -1.515 -18.362 1.00 94.25 143 ILE A C 1
ATOM 1168 O O . ILE A 1 143 ? 17.978 -0.642 -17.822 1.00 94.25 143 ILE A O 1
ATOM 1172 N N . LEU A 1 144 ? 16.080 -1.851 -17.946 1.00 94.81 144 LEU A N 1
ATOM 1173 C CA . LEU A 1 144 ? 15.455 -1.352 -16.725 1.00 94.81 144 LEU A CA 1
ATOM 1174 C C . LEU A 1 144 ? 15.381 -2.455 -15.672 1.00 94.81 144 LEU A C 1
ATOM 1176 O O . LEU A 1 144 ? 14.844 -3.534 -15.916 1.00 94.81 144 LEU A O 1
ATOM 1180 N N . ILE A 1 145 ? 15.895 -2.161 -14.488 1.00 94.62 145 ILE A N 1
ATOM 1181 C CA . ILE A 1 145 ? 15.969 -3.053 -13.341 1.00 94.62 145 ILE A CA 1
ATOM 1182 C C . ILE A 1 145 ? 14.967 -2.555 -12.291 1.00 94.62 145 ILE A C 1
ATOM 1184 O O . ILE A 1 145 ? 15.130 -1.447 -11.771 1.00 94.62 145 ILE A O 1
ATOM 1188 N N . PRO A 1 146 ? 13.924 -3.340 -11.965 1.00 94.81 146 PRO A N 1
ATOM 1189 C CA . PRO A 1 146 ? 13.026 -3.022 -10.864 1.00 94.81 146 PRO A CA 1
ATOM 1190 C C . PRO A 1 146 ? 13.747 -3.126 -9.515 1.00 94.81 146 PRO A C 1
ATOM 1192 O O . PRO A 1 146 ? 14.216 -4.194 -9.123 1.00 94.81 146 PRO A O 1
ATOM 1195 N N . GLU A 1 147 ? 13.786 -2.026 -8.774 1.00 93.81 147 GLU A N 1
ATOM 1196 C CA . GLU A 1 147 ? 14.305 -1.951 -7.412 1.00 93.81 147 GLU A CA 1
ATOM 1197 C C . GLU A 1 147 ? 13.146 -1.793 -6.431 1.00 93.81 147 GLU A C 1
ATOM 1199 O O . GLU A 1 147 ? 12.361 -0.852 -6.541 1.00 93.81 147 GLU A O 1
ATOM 1204 N N . LEU A 1 148 ? 13.035 -2.700 -5.458 1.00 91.81 148 LEU A N 1
ATOM 1205 C CA . LEU A 1 148 ? 11.988 -2.630 -4.439 1.00 91.81 148 LEU A CA 1
ATOM 1206 C C . LEU A 1 148 ? 12.116 -1.330 -3.629 1.00 91.81 148 LEU A C 1
ATOM 1208 O O . LEU A 1 148 ? 13.170 -1.064 -3.046 1.00 91.81 148 LEU A O 1
ATOM 1212 N N . VAL A 1 149 ? 11.032 -0.559 -3.558 1.00 87.00 149 VAL A N 1
ATOM 1213 C CA . VAL A 1 149 ? 10.940 0.609 -2.677 1.00 87.00 149 VAL A CA 1
ATOM 1214 C C . VAL A 1 149 ? 10.700 0.112 -1.254 1.00 87.00 149 VAL A C 1
ATOM 1216 O O . VAL A 1 149 ? 9.795 -0.692 -1.023 1.00 87.00 149 VAL A O 1
ATOM 1219 N N . ARG A 1 150 ? 11.567 0.530 -0.330 1.00 71.19 150 ARG A N 1
ATOM 1220 C CA . ARG A 1 150 ? 11.494 0.188 1.094 1.00 71.19 150 ARG A CA 1
ATOM 1221 C C . ARG A 1 150 ? 10.734 1.246 1.871 1.00 71.19 150 ARG A C 1
ATOM 1223 O O . ARG A 1 150 ? 10.876 2.431 1.500 1.00 71.19 150 ARG A O 1
#

Foldseek 3Di:
DAPVVLQVQLCVLDVQWHWDDDQWIFIDGVNHTQWTAHQPDTDGDCPDPRNVPDDPVSNVSNVVSSVVLNVQHPVRRHDAWKWWWFFPPVPDDDQQGTWKQQQVVRDTGTHHQDDDPRIDRIDGPVRLVVDDPVSVVCVVVVRIDTDTDD

Secondary structure (DSSP, 8-state):
--HHHHHHHHHHH-TTEEEEESSSEEEEETTEEEEEE-SS-EEE--SSHHHHTS-HHHHHHHHHHHHHHHHS-HHHHSPPPEEEEEEPTTT--SS--EEEEETTTTEEEEE-S--BTTEE--EEHHHHHTS-HHHHHHHHTTSEEEEE--

Radius of gyration: 20.73 Å; chains: 1; bounding box: 48×33×55 Å